Protein AF-A0AAW6CVE4-F1 (afdb_monomer_lite)

Structure (mmCIF, N/CA/C/O backbone):
data_AF-A0AAW6CVE4-F1
#
_entry.id   AF-A0AAW6CVE4-F1
#
loop_
_atom_site.group_PDB
_atom_site.id
_atom_site.type_symbol
_atom_site.label_atom_id
_atom_site.label_alt_id
_atom_site.label_comp_id
_atom_site.label_asym_id
_atom_site.label_entity_id
_atom_site.label_seq_id
_atom_site.pdbx_PDB_ins_code
_atom_site.Cartn_x
_atom_site.Cartn_y
_atom_site.Cartn_z
_atom_site.occupancy
_atom_site.B_iso_or_equiv
_atom_site.auth_seq_id
_atom_site.auth_comp_id
_atom_site.auth_asym_id
_atom_site.auth_atom_id
_atom_site.pdbx_PDB_model_num
ATOM 1 N N . MET A 1 1 ? -21.765 -7.295 -1.948 1.00 65.00 1 MET A N 1
ATOM 2 C CA . MET A 1 1 ? -21.259 -8.670 -1.696 1.00 65.00 1 MET A CA 1
ATOM 3 C C . MET A 1 1 ? -20.288 -8.748 -0.510 1.00 65.00 1 MET A C 1
ATOM 5 O O . MET A 1 1 ? -20.460 -9.654 0.289 1.00 65.00 1 MET A O 1
ATOM 9 N N . ARG A 1 2 ? -19.311 -7.832 -0.341 1.00 75.81 2 ARG A N 1
ATOM 10 C CA . ARG A 1 2 ? -18.410 -7.813 0.841 1.00 75.81 2 ARG A CA 1
ATOM 11 C C . ARG A 1 2 ? -19.082 -7.297 2.119 1.00 75.81 2 ARG A C 1
ATOM 13 O O . ARG A 1 2 ? -18.929 -7.910 3.165 1.00 75.81 2 ARG A O 1
ATOM 20 N N . GLU A 1 3 ? -19.896 -6.248 2.020 1.00 79.94 3 GLU A N 1
ATOM 21 C CA . GLU A 1 3 ? -20.663 -5.728 3.168 1.00 79.94 3 GLU A CA 1
ATOM 22 C C . GLU A 1 3 ? -21.633 -6.768 3.739 1.00 79.94 3 GLU A C 1
ATOM 24 O O . GLU A 1 3 ? -21.712 -6.953 4.947 1.00 79.94 3 GLU A O 1
ATOM 29 N N . ALA A 1 4 ? -22.265 -7.563 2.868 1.00 82.56 4 ALA A N 1
ATOM 30 C CA . ALA A 1 4 ? -23.086 -8.707 3.273 1.00 82.56 4 ALA A CA 1
ATOM 31 C C . ALA A 1 4 ? -22.291 -9.802 4.020 1.00 82.56 4 ALA A C 1
ATOM 33 O O . ALA A 1 4 ? -22.881 -10.619 4.716 1.00 82.56 4 ALA A O 1
ATOM 34 N N . LYS A 1 5 ? -20.957 -9.817 3.885 1.00 83.44 5 LYS A N 1
ATOM 35 C CA . LYS A 1 5 ? -20.029 -10.687 4.625 1.00 83.44 5 LYS A CA 1
ATOM 36 C C . LYS A 1 5 ? -19.427 -9.992 5.862 1.00 83.44 5 LYS A C 1
ATOM 38 O O . LYS A 1 5 ? -18.469 -10.505 6.428 1.00 83.44 5 LYS A O 1
ATOM 43 N N . GLY A 1 6 ? -19.953 -8.831 6.264 1.00 88.56 6 GLY A N 1
ATOM 44 C CA . GLY A 1 6 ? -19.532 -8.101 7.465 1.00 88.56 6 GLY A CA 1
ATOM 45 C C . GLY A 1 6 ? -18.353 -7.142 7.277 1.00 88.56 6 GLY A C 1
ATOM 46 O O . GLY A 1 6 ? -17.819 -6.647 8.267 1.00 88.56 6 GLY A O 1
ATOM 47 N N . PHE A 1 7 ? -17.931 -6.872 6.037 1.00 92.62 7 PHE A N 1
ATOM 48 C CA . PHE A 1 7 ? -16.883 -5.883 5.774 1.00 92.62 7 PHE A CA 1
ATOM 49 C C . PHE A 1 7 ? -17.436 -4.454 5.760 1.00 92.62 7 PHE A C 1
ATOM 51 O O . PHE A 1 7 ? -18.488 -4.203 5.182 1.00 92.62 7 PHE A O 1
ATOM 58 N N . SER A 1 8 ? -16.658 -3.509 6.277 1.00 94.31 8 SER A N 1
ATOM 59 C CA . SER A 1 8 ? -16.871 -2.070 6.102 1.00 94.31 8 SER A CA 1
ATOM 60 C C . SER A 1 8 ? -15.827 -1.484 5.156 1.00 94.31 8 SER A C 1
ATOM 62 O O . SER A 1 8 ? -14.675 -1.921 5.151 1.00 94.31 8 SER A O 1
ATOM 64 N N . THR A 1 9 ? -16.207 -0.461 4.394 1.00 95.00 9 THR A N 1
ATOM 65 C CA . THR A 1 9 ? -15.315 0.206 3.436 1.00 95.00 9 THR A CA 1
ATOM 66 C C . THR A 1 9 ? -14.840 1.555 3.970 1.00 95.00 9 THR A C 1
ATOM 68 O O . THR A 1 9 ? -15.631 2.335 4.497 1.00 95.00 9 THR A O 1
ATOM 71 N N . TYR A 1 10 ? -13.554 1.857 3.798 1.00 96.38 10 TYR A N 1
ATOM 72 C CA . TYR A 1 10 ? -12.996 3.196 3.994 1.00 96.38 10 TYR A CA 1
ATOM 73 C C . TYR A 1 10 ? -12.214 3.630 2.760 1.00 96.38 10 TYR A C 1
ATOM 75 O O . TYR A 1 10 ? -11.586 2.807 2.101 1.00 96.38 10 TYR A O 1
ATOM 83 N N . TYR A 1 11 ? -12.199 4.932 2.497 1.00 96.88 11 TYR A N 1
ATOM 84 C CA . TYR A 1 11 ? -11.327 5.540 1.500 1.00 96.88 11 TYR A CA 1
ATOM 85 C C . TYR A 1 11 ? -10.323 6.435 2.211 1.00 96.88 11 TYR A C 1
ATOM 87 O O . TYR A 1 11 ? -10.693 7.250 3.058 1.00 96.88 11 TYR A O 1
ATOM 95 N N . VAL A 1 12 ? -9.052 6.259 1.878 1.00 97.44 12 VAL A N 1
ATOM 96 C CA . VAL A 1 12 ? -7.938 7.058 2.391 1.00 97.44 12 VAL A CA 1
ATOM 97 C C . VAL A 1 12 ? -7.145 7.606 1.213 1.00 97.44 12 VAL A C 1
ATOM 99 O O . VAL A 1 12 ? -7.162 7.019 0.133 1.00 97.44 12 VAL A O 1
ATOM 102 N N . GLY A 1 13 ? -6.457 8.727 1.401 1.00 96.81 13 GLY A N 1
ATOM 103 C CA . GLY A 1 13 ? -5.679 9.354 0.340 1.00 96.81 13 GLY A CA 1
ATOM 104 C C . GLY A 1 13 ? -4.869 10.542 0.826 1.00 96.81 13 GLY A C 1
ATOM 105 O O . GLY A 1 13 ? -5.096 11.041 1.930 1.00 96.81 13 GLY A O 1
ATOM 106 N N . ILE A 1 14 ? -3.942 10.987 -0.016 1.00 97.38 14 ILE A N 1
ATOM 107 C CA . ILE A 1 14 ? -3.153 12.203 0.201 1.00 97.38 14 ILE A CA 1
ATOM 108 C C . ILE A 1 14 ? -3.742 13.295 -0.678 1.00 97.38 14 ILE A C 1
ATOM 110 O O . ILE A 1 14 ? -4.022 13.067 -1.859 1.00 97.38 14 ILE A O 1
ATOM 114 N N . LYS A 1 15 ? -3.920 14.477 -0.092 1.00 96.88 15 LYS A N 1
ATOM 115 C CA . LYS A 1 15 ? -4.211 15.704 -0.824 1.00 96.88 15 LYS A CA 1
ATOM 116 C C . LYS A 1 15 ? -2.996 16.613 -0.752 1.00 96.88 15 LYS A C 1
ATOM 118 O O . LYS A 1 15 ? -2.421 16.746 0.326 1.00 96.88 15 LYS A O 1
ATOM 123 N N . ASP A 1 16 ? -2.626 17.211 -1.876 1.00 94.75 16 ASP A N 1
ATOM 124 C CA . ASP A 1 16 ? -1.631 18.280 -1.889 1.00 94.75 16 ASP A CA 1
ATOM 125 C C . ASP A 1 16 ? -2.216 19.593 -1.336 1.00 94.75 16 ASP A C 1
ATOM 127 O O . ASP A 1 16 ? -3.400 19.680 -0.991 1.00 94.75 16 ASP A O 1
ATOM 131 N N . GLU A 1 17 ? -1.385 20.631 -1.255 1.00 95.00 17 GLU A N 1
ATOM 132 C CA . GLU A 1 17 ? -1.768 21.953 -0.743 1.00 95.00 17 GLU A CA 1
ATOM 133 C C . GLU A 1 17 ? -2.894 22.616 -1.554 1.00 95.00 17 GLU A C 1
ATOM 135 O O . GLU A 1 17 ? -3.666 23.407 -1.012 1.00 95.00 17 GLU A O 1
ATOM 140 N N . SER A 1 18 ? -3.034 22.265 -2.837 1.00 95.62 18 SER A N 1
ATOM 141 C CA . SER A 1 18 ? -4.118 22.745 -3.702 1.00 95.62 18 SER A CA 1
ATOM 142 C C . SER A 1 18 ? -5.441 21.999 -3.478 1.00 95.62 18 SER A C 1
ATOM 144 O O . SER A 1 18 ? -6.480 22.383 -4.017 1.00 95.62 18 SER A O 1
ATOM 146 N N . GLY A 1 19 ? -5.421 20.928 -2.677 1.00 95.44 19 GLY A N 1
ATOM 147 C CA . GLY A 1 19 ? -6.558 20.051 -2.415 1.00 95.44 19 GLY A CA 1
ATOM 148 C C . GLY A 1 19 ? -6.726 18.919 -3.433 1.00 95.44 19 GLY A C 1
ATOM 149 O O . GLY A 1 19 ? -7.692 18.153 -3.326 1.00 95.44 19 GLY A O 1
ATOM 150 N N . LYS A 1 20 ? -5.808 18.774 -4.397 1.00 96.25 20 LYS A N 1
ATOM 151 C CA . LYS A 1 20 ? -5.830 17.700 -5.397 1.00 96.25 20 LYS A CA 1
ATOM 152 C C . LYS A 1 20 ? -5.414 16.381 -4.748 1.00 96.25 20 LYS A C 1
ATOM 154 O O . LYS A 1 20 ? -4.448 16.320 -3.995 1.00 96.25 20 LYS A O 1
ATOM 159 N N . ILE A 1 21 ? -6.143 15.307 -5.054 1.00 96.25 21 ILE A N 1
ATOM 160 C CA . ILE A 1 21 ? -5.810 13.956 -4.587 1.00 96.25 21 ILE A CA 1
ATOM 161 C C . ILE A 1 21 ? -4.653 13.420 -5.432 1.00 96.25 21 ILE A C 1
ATOM 163 O O . ILE A 1 21 ? -4.788 13.305 -6.650 1.00 96.25 21 ILE A O 1
ATOM 167 N N . ILE A 1 22 ? -3.539 13.087 -4.783 1.00 96.00 22 ILE A N 1
ATOM 168 C CA . ILE A 1 22 ? -2.319 12.585 -5.442 1.00 96.00 22 ILE A CA 1
ATOM 169 C C . ILE A 1 22 ? -2.047 11.101 -5.162 1.00 96.00 22 ILE A C 1
ATOM 171 O O . ILE A 1 22 ? -1.233 10.488 -5.836 1.00 96.00 22 ILE A O 1
ATOM 175 N N . ALA A 1 23 ? -2.755 10.520 -4.195 1.00 96.81 23 ALA A N 1
ATOM 176 C CA . ALA A 1 23 ? -2.634 9.125 -3.788 1.00 96.81 23 ALA A CA 1
ATOM 177 C C . ALA A 1 23 ? -3.937 8.652 -3.143 1.00 96.81 23 ALA A C 1
ATOM 179 O O . ALA A 1 23 ? -4.649 9.454 -2.526 1.00 96.81 23 ALA A O 1
ATOM 180 N N . GLY A 1 24 ? -4.230 7.353 -3.209 1.00 97.00 24 GLY A N 1
ATOM 181 C CA . GLY A 1 24 ? -5.459 6.823 -2.623 1.00 97.00 24 GLY A CA 1
ATOM 182 C C . GLY A 1 24 ? -5.479 5.318 -2.404 1.00 97.00 24 GLY A C 1
ATOM 183 O O . GLY A 1 24 ? -4.729 4.565 -3.012 1.00 97.00 24 GLY A O 1
ATOM 184 N N . SER A 1 25 ? -6.367 4.857 -1.529 1.00 97.75 25 SER A N 1
ATOM 185 C CA . SER A 1 25 ? -6.668 3.437 -1.370 1.00 97.75 25 SER A CA 1
ATOM 186 C C . SER A 1 25 ? -8.080 3.224 -0.837 1.00 97.75 25 SER A C 1
ATOM 188 O O . SER A 1 25 ? -8.571 3.997 -0.009 1.00 97.75 25 SER A O 1
ATOM 190 N N . MET A 1 26 ? -8.716 2.145 -1.291 1.00 96.81 26 MET A N 1
ATOM 191 C CA . MET A 1 26 ? -9.914 1.599 -0.666 1.00 96.81 26 MET A CA 1
ATOM 192 C C . MET A 1 26 ? -9.499 0.509 0.324 1.00 96.81 26 MET A C 1
ATOM 194 O O . MET A 1 26 ? -8.784 -0.428 -0.026 1.00 96.81 26 MET A O 1
ATOM 198 N N . LEU A 1 27 ? -9.993 0.603 1.552 1.00 97.25 27 LEU A N 1
ATOM 199 C CA . LEU A 1 27 ? -9.744 -0.350 2.622 1.00 97.25 27 LEU A CA 1
ATOM 200 C C . LEU A 1 27 ? -11.018 -1.143 2.907 1.00 97.25 27 LEU A C 1
ATOM 202 O O . LEU A 1 27 ? -12.045 -0.566 3.259 1.00 97.25 27 LEU A O 1
ATOM 206 N N . SER A 1 28 ? -10.934 -2.465 2.800 1.00 95.81 28 SER A N 1
ATOM 207 C CA . SER A 1 28 ? -11.939 -3.397 3.314 1.00 95.81 28 SER A CA 1
ATOM 208 C C . SER A 1 28 ? -11.573 -3.796 4.739 1.00 95.81 28 SER A C 1
ATOM 210 O O . SER A 1 28 ? -10.510 -4.371 4.957 1.00 95.81 28 SER A O 1
ATOM 212 N N . VAL A 1 29 ? -12.448 -3.518 5.699 1.00 96.44 29 VAL A N 1
ATOM 213 C CA . VAL A 1 29 ? -12.225 -3.749 7.132 1.00 96.44 29 VAL A CA 1
ATOM 214 C C . VAL A 1 29 ? -13.193 -4.807 7.635 1.00 96.44 29 VAL A C 1
ATOM 216 O O . VAL A 1 29 ? -14.400 -4.627 7.527 1.00 96.44 29 VAL A O 1
ATOM 219 N N . LEU A 1 30 ? -12.675 -5.887 8.212 1.00 95.12 30 LEU A N 1
ATOM 220 C CA . LEU A 1 30 ? -13.459 -6.950 8.832 1.00 95.12 30 LEU A CA 1
ATOM 221 C C . LEU A 1 30 ? -13.234 -6.937 10.350 1.00 95.12 30 LEU A C 1
ATOM 223 O O . LEU A 1 30 ? -12.107 -7.183 10.792 1.00 95.12 30 LEU A O 1
ATOM 227 N N . PRO A 1 31 ? -14.270 -6.664 11.158 1.00 94.88 31 PRO A N 1
ATOM 228 C CA . PRO A 1 31 ? -14.209 -6.858 12.601 1.00 94.88 31 PRO A CA 1
ATOM 229 C C . PRO A 1 31 ? -14.018 -8.333 12.955 1.00 94.88 31 PRO A C 1
ATOM 231 O O . PRO A 1 31 ? -14.628 -9.213 12.350 1.00 94.88 31 PRO A O 1
ATOM 234 N N . ILE A 1 32 ? -13.193 -8.597 13.962 1.00 93.81 32 ILE A N 1
ATOM 235 C CA . ILE A 1 32 ? -12.953 -9.936 14.508 1.00 93.81 32 ILE A CA 1
ATOM 236 C C . ILE A 1 32 ? -13.081 -9.923 16.039 1.00 93.81 32 ILE A C 1
ATOM 238 O O . ILE A 1 32 ? -13.381 -8.898 16.653 1.00 93.81 32 ILE A O 1
ATOM 242 N N . PHE A 1 33 ? -12.875 -11.083 16.667 1.00 90.69 33 PHE A N 1
ATOM 243 C CA . PHE A 1 33 ? -12.954 -11.245 18.119 1.00 90.69 33 PHE A CA 1
ATOM 244 C C . PHE A 1 33 ? -12.015 -10.275 18.875 1.00 90.69 33 PHE A C 1
ATOM 246 O O . PHE A 1 33 ? -10.970 -9.876 18.361 1.00 90.69 33 PHE A O 1
ATOM 253 N N . MET A 1 34 ? -12.395 -9.891 20.101 1.00 88.06 34 MET A N 1
ATOM 254 C CA . MET A 1 34 ? -11.675 -8.932 20.967 1.00 88.06 34 MET A CA 1
ATOM 255 C C . MET A 1 34 ? -11.465 -7.528 20.369 1.00 88.06 34 MET A C 1
ATOM 257 O O . MET A 1 34 ? -10.418 -6.917 20.570 1.00 88.06 34 MET A O 1
ATOM 261 N N . ASN A 1 35 ? -12.463 -6.988 19.660 1.00 90.06 35 ASN A N 1
ATOM 262 C CA . ASN A 1 35 ? -12.435 -5.642 19.062 1.00 90.06 35 ASN A CA 1
ATOM 263 C C . ASN A 1 35 ? -11.292 -5.406 18.058 1.00 90.06 35 ASN A C 1
ATOM 265 O O . ASN A 1 35 ? -11.008 -4.251 17.733 1.00 90.06 35 ASN A O 1
ATOM 269 N N . GLY A 1 36 ? -10.635 -6.466 17.582 1.00 96.38 36 GLY A N 1
ATOM 270 C CA . GLY A 1 36 ? -9.616 -6.383 16.543 1.00 96.38 36 GLY A CA 1
ATOM 271 C C . GLY A 1 36 ? -10.230 -6.219 15.155 1.00 96.38 36 GLY A C 1
ATOM 272 O O . GLY A 1 36 ? -11.406 -6.521 14.935 1.00 96.38 36 GLY A O 1
ATOM 273 N N . THR A 1 37 ? -9.423 -5.778 14.193 1.00 97.38 37 THR A N 1
ATOM 274 C CA . THR A 1 37 ? -9.820 -5.733 12.781 1.00 97.38 37 THR A CA 1
ATOM 275 C C . THR A 1 37 ? -8.759 -6.328 11.858 1.00 97.38 37 THR A C 1
ATOM 277 O O . THR A 1 37 ? -7.553 -6.203 12.093 1.00 97.38 37 THR A O 1
ATOM 280 N N . LEU A 1 38 ? -9.224 -6.983 10.793 1.00 95.94 38 LEU A N 1
ATOM 281 C CA . LEU A 1 38 ? -8.420 -7.359 9.632 1.00 95.94 38 LEU A CA 1
ATOM 282 C C . LEU A 1 38 ? -8.694 -6.355 8.519 1.00 95.94 38 LEU A C 1
ATOM 284 O O . LEU A 1 38 ? -9.855 -6.057 8.232 1.00 95.94 38 LEU A O 1
ATOM 288 N N . VAL A 1 39 ? -7.646 -5.838 7.888 1.00 97.19 39 VAL A N 1
ATOM 289 C CA . VAL A 1 39 ? -7.779 -4.807 6.857 1.00 97.19 39 VAL A CA 1
ATOM 290 C C . VAL A 1 39 ? -7.085 -5.234 5.575 1.00 97.19 39 VAL A C 1
ATOM 292 O O . VAL A 1 39 ? -5.969 -5.745 5.598 1.00 97.19 39 VAL A O 1
ATOM 295 N N . GLN A 1 40 ? -7.756 -5.018 4.448 1.00 95.81 40 GLN A N 1
ATOM 296 C CA . GLN A 1 40 ? -7.247 -5.325 3.116 1.00 95.81 40 GLN A CA 1
ATOM 297 C C . GLN A 1 40 ? -7.307 -4.078 2.234 1.00 95.81 40 GLN A C 1
ATOM 299 O O . GLN A 1 40 ? -8.373 -3.477 2.096 1.00 95.81 40 GLN A O 1
ATOM 304 N N . ALA A 1 41 ? -6.184 -3.720 1.616 1.00 96.00 41 ALA A N 1
ATOM 305 C CA . ALA A 1 41 ? -6.124 -2.758 0.519 1.00 96.00 41 ALA A CA 1
ATOM 306 C C . ALA A 1 41 ? -5.985 -3.525 -0.803 1.00 96.00 41 ALA A C 1
ATOM 308 O O . ALA A 1 41 ? -4.879 -3.706 -1.304 1.00 96.00 41 ALA A O 1
ATOM 309 N N . LEU A 1 42 ? -7.109 -4.022 -1.325 1.00 91.62 42 LEU A N 1
ATOM 310 C CA . LEU A 1 42 ? -7.112 -4.852 -2.532 1.00 91.62 42 LEU A CA 1
ATOM 311 C C . LEU A 1 42 ? -6.719 -4.026 -3.764 1.00 91.62 42 LEU A C 1
ATOM 313 O O . LEU A 1 42 ? -7.342 -2.996 -4.022 1.00 91.62 42 LEU A O 1
ATOM 317 N N . ARG A 1 43 ? -5.702 -4.472 -4.511 1.00 92.69 43 ARG A N 1
ATOM 318 C CA . ARG A 1 43 ? -5.085 -3.765 -5.657 1.00 92.69 43 ARG A CA 1
ATOM 319 C C . ARG A 1 43 ? -4.564 -2.365 -5.334 1.00 92.69 43 ARG A C 1
ATOM 321 O O . ARG A 1 43 ? -4.266 -1.590 -6.240 1.00 92.69 43 ARG A O 1
ATOM 328 N N . GLY A 1 44 ? -4.420 -2.044 -4.054 1.00 94.06 44 GLY A N 1
ATOM 329 C CA . GLY A 1 44 ? -3.918 -0.764 -3.583 1.00 94.06 44 GLY A CA 1
ATOM 330 C C . GLY A 1 44 ? -2.808 -0.936 -2.549 1.00 94.06 44 GLY A C 1
ATOM 331 O O . GLY A 1 44 ? -2.466 -2.059 -2.173 1.00 94.06 44 GLY A O 1
ATOM 332 N N . PRO A 1 45 ? -2.270 0.175 -2.029 1.00 96.88 45 PRO A N 1
ATOM 333 C CA . PRO A 1 45 ? -2.574 1.567 -2.390 1.00 96.88 45 PRO A CA 1
ATOM 334 C C . PRO A 1 45 ? -2.198 1.970 -3.832 1.00 96.88 45 PRO A C 1
ATOM 336 O O . PRO A 1 45 ? -1.327 1.362 -4.444 1.00 96.88 45 PRO A O 1
ATOM 339 N N . LEU A 1 46 ? -2.866 2.996 -4.366 1.00 96.69 46 LEU A N 1
ATOM 340 C CA . LEU A 1 46 ? -2.546 3.653 -5.637 1.00 96.69 46 LEU A CA 1
ATOM 341 C C . LEU A 1 46 ? -1.596 4.820 -5.348 1.00 96.69 46 LEU A C 1
ATOM 343 O O . LEU A 1 46 ? -2.036 5.881 -4.894 1.00 96.69 46 LEU A O 1
ATOM 347 N N . LEU A 1 47 ? -0.305 4.578 -5.556 1.00 96.62 47 LEU A N 1
ATOM 348 C CA . LEU A 1 47 ? 0.807 5.484 -5.261 1.00 96.62 47 LEU A CA 1
ATOM 349 C C . LEU A 1 47 ? 1.762 5.518 -6.449 1.00 96.62 47 LEU A C 1
ATOM 351 O O . LEU A 1 47 ? 1.818 4.559 -7.224 1.00 96.62 47 LEU A O 1
ATOM 355 N N . ASP A 1 48 ? 2.558 6.577 -6.540 1.00 95.31 48 ASP A N 1
ATOM 356 C CA . ASP A 1 48 ? 3.793 6.524 -7.311 1.00 95.31 48 ASP A CA 1
ATOM 357 C C . ASP A 1 48 ? 4.856 5.778 -6.497 1.00 95.31 48 ASP A C 1
ATOM 359 O O . ASP A 1 48 ? 5.455 6.312 -5.569 1.00 95.31 48 ASP A O 1
ATOM 363 N N . TYR A 1 49 ? 5.079 4.509 -6.832 1.00 95.88 49 TYR A N 1
ATOM 364 C CA . TYR A 1 49 ? 6.038 3.662 -6.125 1.00 95.88 49 TYR A CA 1
ATOM 365 C C . TYR A 1 49 ? 7.508 3.974 -6.436 1.00 95.88 49 TYR A C 1
ATOM 367 O O . TYR A 1 49 ? 8.387 3.374 -5.814 1.00 95.88 49 TYR A O 1
ATOM 375 N N . LYS A 1 50 ? 7.785 4.894 -7.369 1.00 94.50 50 LYS A N 1
ATOM 376 C CA . LYS A 1 50 ? 9.128 5.451 -7.581 1.00 94.50 50 LYS A CA 1
ATOM 377 C C . LYS A 1 50 ? 9.417 6.638 -6.661 1.00 94.50 50 LYS A C 1
ATOM 379 O O . LYS A 1 50 ? 10.583 6.963 -6.452 1.00 94.50 50 LYS A O 1
ATOM 384 N N . ASP A 1 51 ? 8.383 7.228 -6.067 1.00 96.56 51 ASP A N 1
ATOM 385 C CA . ASP A 1 51 ? 8.488 8.267 -5.047 1.00 96.56 51 ASP A CA 1
ATOM 386 C C . ASP A 1 51 ? 8.491 7.630 -3.639 1.00 96.56 51 ASP A C 1
ATOM 388 O O . ASP A 1 51 ? 7.452 7.407 -3.011 1.00 96.56 51 ASP A O 1
ATOM 392 N N . GLU A 1 52 ? 9.687 7.294 -3.137 1.00 96.69 52 GLU A N 1
ATOM 393 C CA . GLU A 1 52 ? 9.870 6.679 -1.809 1.00 96.69 52 GLU A CA 1
ATOM 394 C C . GLU A 1 52 ? 9.323 7.566 -0.674 1.00 96.69 52 GLU A C 1
ATOM 396 O O . GLU A 1 52 ? 8.809 7.037 0.319 1.00 96.69 52 GLU A O 1
ATOM 401 N N . GLU A 1 53 ? 9.355 8.893 -0.823 1.00 97.00 53 GLU A N 1
ATOM 402 C CA . GLU A 1 53 ? 8.815 9.826 0.169 1.00 97.00 53 GLU A CA 1
ATOM 403 C C . GLU A 1 53 ? 7.287 9.751 0.216 1.00 97.00 53 GLU A C 1
ATOM 405 O O . GLU A 1 53 ? 6.715 9.591 1.298 1.00 97.00 53 GLU A O 1
ATOM 410 N N . GLN A 1 54 ? 6.618 9.767 -0.943 1.00 97.06 54 GLN A N 1
ATOM 411 C CA . GLN A 1 54 ? 5.163 9.615 -1.019 1.00 97.06 54 GLN A CA 1
ATOM 412 C C . GLN A 1 54 ? 4.702 8.274 -0.435 1.00 97.06 54 GLN A C 1
ATOM 414 O O . GLN A 1 54 ? 3.728 8.231 0.327 1.00 97.06 54 GLN A O 1
ATOM 419 N N . VAL A 1 55 ? 5.392 7.176 -0.763 1.00 98.06 55 VAL A N 1
ATOM 420 C CA . VAL A 1 55 ? 5.046 5.840 -0.252 1.00 98.06 55 VAL A CA 1
ATOM 421 C C . VAL A 1 55 ? 5.216 5.770 1.263 1.00 98.06 55 VAL A C 1
ATOM 423 O O . VAL A 1 55 ? 4.328 5.266 1.960 1.00 98.06 55 VAL A O 1
ATOM 426 N N . THR A 1 56 ? 6.327 6.297 1.779 1.00 98.25 56 THR A N 1
ATOM 427 C CA . THR A 1 56 ? 6.619 6.314 3.217 1.00 98.25 56 THR A CA 1
ATOM 428 C C . THR A 1 56 ? 5.597 7.166 3.966 1.00 98.25 56 THR A C 1
ATOM 430 O O . THR A 1 56 ? 4.989 6.690 4.926 1.00 98.25 56 THR A O 1
ATOM 433 N N . PHE A 1 57 ? 5.307 8.370 3.467 1.00 98.12 57 PHE A N 1
ATOM 434 C CA . PHE A 1 57 ? 4.301 9.261 4.041 1.00 98.12 57 PHE A CA 1
ATOM 435 C C . PHE A 1 57 ? 2.914 8.605 4.080 1.00 98.12 57 PHE A C 1
ATOM 437 O O . PHE A 1 57 ? 2.248 8.591 5.121 1.00 98.12 57 PHE A O 1
ATOM 444 N N . PHE A 1 58 ? 2.475 8.003 2.967 1.00 98.19 58 PHE A N 1
ATOM 445 C CA . PHE A 1 58 ? 1.198 7.293 2.926 1.00 98.19 58 PHE A CA 1
ATOM 446 C C . PHE A 1 58 ? 1.155 6.167 3.962 1.00 98.19 58 PHE A C 1
ATOM 448 O O . PHE A 1 58 ? 0.167 6.024 4.686 1.00 98.19 58 PHE A O 1
ATOM 455 N N . HIS A 1 59 ? 2.222 5.367 4.035 1.00 98.06 59 HIS A N 1
ATOM 456 C CA . HIS A 1 59 ? 2.328 4.244 4.955 1.00 98.06 59 HIS A CA 1
ATOM 457 C C . HIS A 1 59 ? 2.221 4.688 6.418 1.00 98.06 59 HIS A C 1
ATOM 459 O O . HIS A 1 59 ? 1.383 4.160 7.149 1.00 98.06 59 HIS A O 1
ATOM 465 N N . GLU A 1 60 ? 3.015 5.665 6.854 1.00 98.31 60 GLU A N 1
ATOM 466 C CA . GLU A 1 60 ? 3.037 6.114 8.252 1.00 98.31 60 GLU A CA 1
ATOM 467 C C . GLU A 1 60 ? 1.659 6.600 8.716 1.00 98.31 60 GLU A C 1
ATOM 469 O O . GLU A 1 60 ? 1.144 6.183 9.764 1.00 98.31 60 GLU A O 1
ATOM 474 N N . HIS A 1 61 ? 1.008 7.419 7.887 1.00 98.25 61 HIS A N 1
ATOM 475 C CA . HIS A 1 61 ? -0.331 7.927 8.162 1.00 98.25 61 HIS A CA 1
ATOM 476 C C . HIS A 1 61 ? -1.401 6.830 8.097 1.00 98.25 61 HIS A C 1
ATOM 478 O O . HIS A 1 61 ? -2.311 6.811 8.937 1.00 98.25 61 HIS A O 1
ATOM 484 N N . LEU A 1 62 ? -1.283 5.879 7.163 1.00 98.31 62 LEU A N 1
ATOM 485 C CA . LEU A 1 62 ? -2.160 4.711 7.105 1.00 98.31 62 LEU A CA 1
ATOM 486 C C . LEU A 1 62 ? -2.040 3.884 8.389 1.00 98.31 62 LEU A C 1
ATOM 488 O O . LEU A 1 62 ? -3.057 3.567 9.003 1.00 98.31 62 LEU A O 1
ATOM 492 N N . ILE A 1 63 ? -0.827 3.564 8.840 1.00 98.25 63 ILE A N 1
ATOM 493 C CA . ILE A 1 63 ? -0.617 2.787 10.067 1.00 98.25 63 ILE A CA 1
ATOM 494 C C . ILE A 1 63 ? -1.192 3.519 11.285 1.00 98.25 63 ILE A C 1
ATOM 496 O O . ILE A 1 63 ? -1.866 2.896 12.110 1.00 98.25 63 ILE A O 1
ATOM 500 N N . ALA A 1 64 ? -1.009 4.838 11.392 1.00 98.25 64 ALA A N 1
ATOM 501 C CA . ALA A 1 64 ? -1.618 5.632 12.460 1.00 98.25 64 ALA A CA 1
ATOM 502 C C . ALA A 1 64 ? -3.159 5.579 12.429 1.00 98.25 64 ALA A C 1
ATOM 504 O O . ALA A 1 64 ? -3.800 5.445 13.476 1.00 98.25 64 ALA A O 1
ATOM 505 N N . PHE A 1 65 ? -3.765 5.643 11.241 1.00 98.00 65 PHE A N 1
ATOM 506 C CA . PHE A 1 65 ? -5.210 5.487 11.057 1.00 98.00 65 PHE A CA 1
ATOM 507 C C . PHE A 1 65 ? -5.698 4.083 11.448 1.00 98.00 65 PHE A C 1
ATOM 509 O O . PHE A 1 65 ? -6.700 3.949 12.152 1.00 98.00 65 PHE A O 1
ATOM 516 N N . LEU A 1 66 ? -4.974 3.038 11.046 1.00 97.50 66 LEU A N 1
ATOM 517 C CA . LEU A 1 66 ? -5.328 1.643 11.308 1.00 97.50 66 LEU A CA 1
ATOM 518 C C . LEU A 1 66 ? -5.175 1.251 12.781 1.00 97.50 66 LEU A C 1
ATOM 520 O O . LEU A 1 66 ? -6.004 0.500 13.299 1.00 97.50 66 LEU A O 1
ATOM 524 N N . LYS A 1 67 ? -4.192 1.813 13.495 1.00 97.31 67 LYS A N 1
ATOM 525 C CA . LYS A 1 67 ? -4.053 1.640 14.952 1.00 97.31 67 LYS A CA 1
ATOM 526 C C . LYS A 1 67 ? -5.292 2.125 15.707 1.00 97.31 67 LYS A C 1
ATOM 528 O O . LYS A 1 67 ? -5.766 1.433 16.600 1.00 97.31 67 LYS A O 1
ATOM 533 N N . LYS A 1 68 ? -5.889 3.253 15.296 1.00 96.56 68 LYS A N 1
ATOM 534 C CA . LYS A 1 68 ? -7.153 3.767 15.869 1.00 96.56 68 LYS A CA 1
ATOM 535 C C . LYS A 1 68 ? -8.358 2.857 15.592 1.00 96.56 68 LYS A C 1
ATOM 537 O O . LYS A 1 68 ? -9.411 3.039 16.195 1.00 96.56 68 LYS A O 1
ATOM 542 N N . LYS A 1 69 ? -8.220 1.900 14.671 1.00 95.44 69 LYS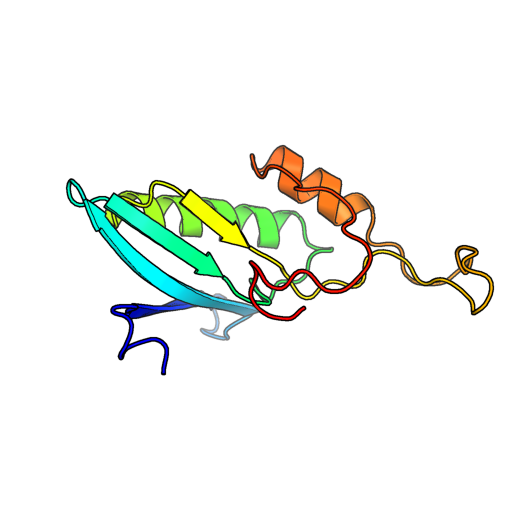 A N 1
ATOM 543 C CA . LYS A 1 69 ? -9.232 0.892 14.324 1.00 95.44 69 LYS A CA 1
ATOM 544 C C . LYS A 1 69 ? -8.902 -0.497 14.869 1.00 95.44 69 LYS A C 1
ATOM 546 O O . LYS A 1 69 ? -9.508 -1.468 14.422 1.00 95.44 69 LYS A O 1
ATOM 551 N N . ASN A 1 70 ? -7.947 -0.605 15.796 1.00 96.81 70 ASN A N 1
ATOM 552 C CA . ASN A 1 70 ? -7.481 -1.876 16.354 1.00 96.81 70 ASN A CA 1
ATOM 553 C C . ASN A 1 70 ? -7.101 -2.897 15.264 1.00 96.81 70 ASN A C 1
ATOM 555 O O . ASN A 1 70 ? -7.388 -4.089 15.380 1.00 96.81 70 ASN A O 1
ATOM 559 N N . CYS A 1 71 ? -6.503 -2.423 14.168 1.00 97.56 71 CYS A N 1
ATOM 560 C CA . CYS A 1 71 ? -6.055 -3.290 13.087 1.00 97.56 71 CYS A CA 1
ATOM 561 C C . CYS A 1 71 ? -4.915 -4.178 13.577 1.00 97.56 71 CYS A C 1
ATOM 563 O O . CYS A 1 71 ? -3.848 -3.677 13.932 1.00 97.56 71 CYS A O 1
ATOM 565 N N . ILE A 1 72 ? -5.133 -5.492 13.555 1.00 97.00 72 ILE A N 1
ATOM 566 C CA . ILE A 1 72 ? -4.115 -6.478 13.936 1.00 97.00 72 ILE A CA 1
ATOM 567 C C . ILE A 1 72 ? -3.338 -7.004 12.727 1.00 97.00 72 ILE A C 1
ATOM 569 O O . ILE A 1 72 ? -2.227 -7.503 12.873 1.00 97.00 72 ILE A O 1
ATOM 573 N N . TYR A 1 73 ? -3.923 -6.901 11.532 1.00 95.44 73 TYR A N 1
ATOM 574 C CA . TYR A 1 73 ? -3.329 -7.393 10.298 1.00 95.44 73 TYR A CA 1
ATOM 575 C C . TYR A 1 73 ? -3.793 -6.548 9.114 1.00 95.44 73 TYR A C 1
ATOM 577 O O . TYR A 1 73 ? -4.993 -6.431 8.855 1.00 95.44 73 TYR A O 1
ATOM 585 N N . LEU A 1 74 ? -2.819 -5.978 8.405 1.00 97.50 74 LEU A N 1
ATOM 586 C CA . LEU A 1 74 ? -3.003 -5.281 7.139 1.00 97.50 74 LEU A CA 1
ATOM 587 C C . LEU A 1 74 ? -2.431 -6.145 6.014 1.00 97.50 74 LEU A C 1
ATOM 589 O O . LEU A 1 74 ? -1.253 -6.499 6.041 1.00 97.50 74 LEU A O 1
ATOM 593 N N . HIS A 1 75 ? -3.250 -6.415 5.004 1.00 96.25 75 HIS A N 1
ATOM 594 C CA . HIS A 1 75 ? -2.834 -7.038 3.755 1.00 96.25 75 HIS A CA 1
ATOM 595 C C . HIS A 1 75 ? -2.940 -6.036 2.606 1.00 96.25 75 HIS A C 1
ATOM 597 O O . HIS A 1 75 ? -3.961 -5.355 2.475 1.00 96.25 75 HIS A O 1
ATOM 603 N N . ILE A 1 76 ? -1.903 -5.961 1.776 1.00 96.38 76 ILE A N 1
ATOM 604 C CA . ILE A 1 76 ? -1.879 -5.134 0.567 1.00 96.38 76 ILE A CA 1
ATOM 605 C C . ILE A 1 76 ? -1.360 -5.967 -0.604 1.00 96.38 76 ILE A C 1
ATOM 607 O O . ILE A 1 76 ? -0.475 -6.807 -0.429 1.00 96.38 76 ILE A O 1
ATOM 611 N N . ASP A 1 77 ? -1.887 -5.708 -1.790 1.00 94.38 77 ASP A N 1
ATOM 612 C CA . ASP A 1 77 ? -1.460 -6.309 -3.053 1.00 94.38 77 ASP A CA 1
ATOM 613 C C . ASP A 1 77 ? -1.477 -5.239 -4.159 1.00 94.38 77 ASP A C 1
ATOM 615 O O . ASP A 1 77 ? -2.277 -5.323 -5.097 1.00 94.38 77 ASP A O 1
ATOM 619 N N . PRO A 1 78 ? -0.622 -4.203 -4.034 1.00 95.50 78 PRO A N 1
ATOM 620 C CA . PRO A 1 78 ? -0.665 -3.033 -4.899 1.00 95.50 78 PRO A CA 1
ATOM 621 C C . PRO A 1 78 ? -0.466 -3.422 -6.358 1.00 95.50 78 PRO A C 1
ATOM 623 O O . PRO A 1 78 ? 0.300 -4.335 -6.678 1.00 95.50 78 PRO A O 1
ATOM 626 N N . TYR A 1 79 ? -1.160 -2.721 -7.251 1.00 93.56 79 TYR A N 1
ATOM 627 C CA . TYR A 1 79 ? -1.143 -3.037 -8.674 1.00 93.56 79 TYR A CA 1
ATOM 628 C C . TYR A 1 79 ? 0.104 -2.471 -9.368 1.00 93.56 79 TYR A C 1
ATOM 630 O O . TYR A 1 79 ? 0.033 -1.545 -10.170 1.00 93.56 79 TYR A O 1
ATOM 638 N N . VAL A 1 80 ? 1.262 -3.032 -9.013 1.00 94.38 80 VAL A N 1
ATOM 639 C CA . VAL A 1 80 ? 2.580 -2.658 -9.533 1.00 94.38 80 VAL A CA 1
ATOM 640 C C . VAL A 1 80 ? 3.170 -3.849 -10.291 1.00 94.38 80 VAL A C 1
ATOM 642 O O . VAL A 1 80 ? 3.449 -4.883 -9.676 1.00 94.38 80 VAL A O 1
ATOM 645 N N . PRO A 1 81 ? 3.373 -3.741 -11.615 1.00 93.19 81 PRO A N 1
ATOM 646 C CA . PRO A 1 81 ? 4.084 -4.755 -12.387 1.00 93.19 81 PRO A CA 1
ATOM 647 C C . PRO A 1 81 ? 5.500 -4.958 -11.837 1.00 93.19 81 PRO A C 1
ATOM 649 O O . PRO A 1 81 ? 6.203 -3.980 -11.623 1.00 93.19 81 PRO A O 1
ATOM 652 N N . TYR A 1 82 ? 5.933 -6.199 -11.602 1.00 94.12 82 TYR A N 1
ATOM 653 C CA . TYR A 1 82 ? 7.234 -6.481 -10.974 1.00 94.12 82 TYR A CA 1
ATOM 654 C C . TYR A 1 82 ? 8.413 -6.289 -11.941 1.00 94.12 82 TYR A C 1
ATOM 656 O O . TYR A 1 82 ? 9.240 -5.401 -11.753 1.00 94.12 82 TYR A O 1
ATOM 664 N N . VAL A 1 83 ? 8.478 -7.128 -12.975 1.00 95.12 83 VAL A N 1
ATOM 665 C CA . VAL A 1 83 ? 9.454 -7.067 -14.071 1.00 95.12 83 VAL A CA 1
ATOM 666 C C . VAL A 1 83 ? 8.861 -7.833 -15.265 1.00 95.12 83 VAL A C 1
ATOM 668 O O . VAL A 1 83 ? 8.232 -8.883 -15.047 1.00 95.12 83 VAL A O 1
ATOM 671 N N . PRO A 1 84 ? 8.973 -7.323 -16.500 1.00 95.62 84 PRO A N 1
ATOM 672 C CA . PRO A 1 84 ? 8.427 -7.993 -17.671 1.00 95.62 84 PRO A CA 1
ATOM 673 C C . PRO A 1 84 ? 9.226 -9.255 -17.999 1.00 95.62 84 PRO A C 1
ATOM 675 O O . PRO A 1 84 ? 10.442 -9.310 -17.812 1.00 95.62 84 PRO A O 1
ATOM 678 N N . HIS A 1 85 ? 8.520 -10.271 -18.490 1.00 94.81 85 HIS A N 1
ATOM 679 C CA . HIS A 1 85 ? 9.120 -11.495 -19.003 1.00 94.81 85 HIS A CA 1
ATOM 680 C C . HIS A 1 85 ? 8.584 -11.788 -20.406 1.00 94.81 85 HIS A C 1
ATOM 682 O O . HIS A 1 85 ? 7.431 -11.467 -20.706 1.00 94.81 85 HIS A O 1
ATOM 688 N N . ASP A 1 86 ? 9.418 -12.390 -21.249 1.00 95.62 86 ASP A N 1
ATOM 689 C CA . ASP A 1 86 ? 9.018 -12.896 -22.559 1.00 95.62 86 ASP A CA 1
ATOM 690 C C . ASP A 1 86 ? 8.174 -14.186 -22.445 1.00 95.62 86 ASP A C 1
ATOM 692 O O . ASP A 1 86 ? 7.868 -14.673 -21.351 1.00 95.62 86 ASP A O 1
ATOM 696 N N . LEU A 1 87 ? 7.769 -14.741 -23.593 1.00 95.44 87 LEU A N 1
ATOM 697 C CA . LEU A 1 87 ? 6.961 -15.967 -23.653 1.00 95.44 87 LEU A CA 1
ATOM 698 C C . LEU A 1 87 ? 7.695 -17.207 -23.120 1.00 95.44 87 LEU A C 1
ATOM 700 O O . LEU A 1 87 ? 7.040 -18.162 -22.703 1.00 95.44 87 LEU A O 1
ATOM 704 N N . ASP A 1 88 ? 9.026 -17.181 -23.111 1.00 96.00 88 ASP A N 1
ATOM 705 C CA . ASP A 1 88 ? 9.881 -18.252 -22.601 1.00 96.00 88 ASP A CA 1
ATOM 706 C C . ASP A 1 88 ? 10.184 -18.077 -21.100 1.00 96.00 88 ASP A C 1
ATOM 708 O O . ASP A 1 88 ? 10.780 -18.951 -20.466 1.00 96.00 88 ASP A O 1
ATOM 712 N N . GLY A 1 89 ? 9.726 -16.974 -20.501 1.00 92.38 89 GLY A N 1
ATOM 713 C CA . GLY A 1 89 ? 9.914 -16.660 -19.092 1.00 92.38 89 GLY A CA 1
ATOM 714 C C . GLY A 1 89 ? 11.272 -16.039 -18.769 1.00 92.38 89 GLY A C 1
ATOM 715 O O . GLY A 1 89 ? 11.676 -16.080 -17.606 1.00 92.38 89 GLY A O 1
ATOM 716 N N . ASN A 1 90 ? 11.977 -15.465 -19.747 1.00 95.81 90 ASN A N 1
ATOM 717 C CA . ASN A 1 90 ? 13.183 -14.672 -19.507 1.00 95.81 90 ASN A CA 1
ATOM 718 C C . ASN A 1 90 ? 12.815 -13.215 -19.239 1.00 95.81 90 ASN A C 1
ATOM 720 O O . ASN A 1 90 ? 11.859 -12.696 -19.809 1.00 95.81 90 ASN A O 1
ATOM 724 N N . VAL A 1 91 ? 13.590 -12.543 -18.389 1.00 95.62 91 VAL A N 1
ATOM 725 C CA . VAL A 1 91 ? 13.424 -11.106 -18.144 1.00 95.62 91 VAL A CA 1
ATOM 726 C C . VAL A 1 91 ? 13.686 -10.327 -19.434 1.00 95.62 91 VAL A C 1
ATOM 728 O O . VAL A 1 91 ? 14.679 -10.572 -20.119 1.00 95.62 91 VAL A O 1
ATOM 731 N N . VAL A 1 92 ? 12.804 -9.377 -19.750 1.00 95.62 92 VAL A N 1
ATOM 732 C CA . VAL A 1 92 ? 13.008 -8.447 -20.868 1.00 95.62 92 VAL A CA 1
ATOM 733 C C . VAL A 1 92 ? 13.890 -7.292 -20.394 1.00 95.62 92 VAL A C 1
ATOM 735 O O . VAL A 1 92 ? 13.491 -6.500 -19.543 1.00 95.62 92 VAL A O 1
ATOM 738 N N . GLU A 1 93 ? 15.098 -7.203 -20.942 1.00 92.94 93 GLU A N 1
ATOM 739 C CA . GLU A 1 93 ? 16.061 -6.146 -20.616 1.00 92.94 93 GLU A CA 1
ATOM 740 C C . GLU A 1 93 ? 15.679 -4.799 -21.257 1.00 92.94 93 GLU A C 1
ATOM 742 O O . GLU A 1 93 ? 15.16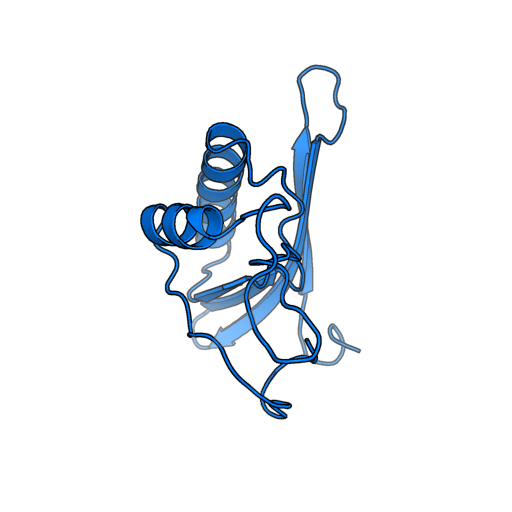2 -4.749 -22.374 1.00 92.94 93 GLU A O 1
ATOM 747 N N . GLY A 1 94 ? 15.987 -3.690 -20.574 1.00 90.31 94 GLY A N 1
ATOM 748 C CA . GLY A 1 94 ? 15.763 -2.327 -21.082 1.00 90.31 94 GLY A CA 1
ATOM 749 C C . GLY A 1 94 ? 14.338 -1.778 -20.924 1.00 90.31 94 GLY A C 1
ATOM 750 O O . GLY A 1 94 ? 14.066 -0.678 -21.401 1.00 90.31 94 GLY A O 1
ATOM 751 N N . ASP A 1 95 ? 13.452 -2.514 -20.252 1.00 92.44 95 ASP A N 1
ATOM 752 C CA . ASP A 1 95 ? 12.097 -2.081 -19.889 1.00 92.44 95 ASP A CA 1
ATOM 753 C C . ASP A 1 95 ? 12.023 -1.711 -18.386 1.00 92.44 95 ASP A C 1
ATOM 755 O O . ASP A 1 95 ? 13.051 -1.537 -17.722 1.00 92.44 95 ASP A O 1
ATOM 759 N N . PHE A 1 96 ? 10.822 -1.547 -17.827 1.00 92.19 96 PHE A N 1
ATOM 760 C CA . PHE A 1 96 ? 10.636 -1.206 -16.420 1.00 92.19 96 PHE A CA 1
ATOM 761 C C . PHE A 1 96 ? 11.147 -2.302 -15.472 1.00 92.19 96 PHE A C 1
ATOM 763 O O . PHE A 1 96 ? 10.946 -3.500 -15.669 1.00 92.19 96 PHE A O 1
ATOM 770 N N . ASP A 1 97 ? 11.730 -1.861 -14.360 1.00 94.44 97 ASP A N 1
ATOM 771 C CA . ASP A 1 97 ? 12.165 -2.714 -13.260 1.00 94.44 97 ASP A CA 1
ATOM 772 C C . ASP A 1 97 ? 11.644 -2.128 -11.943 1.00 94.44 97 ASP A C 1
ATOM 774 O O . ASP A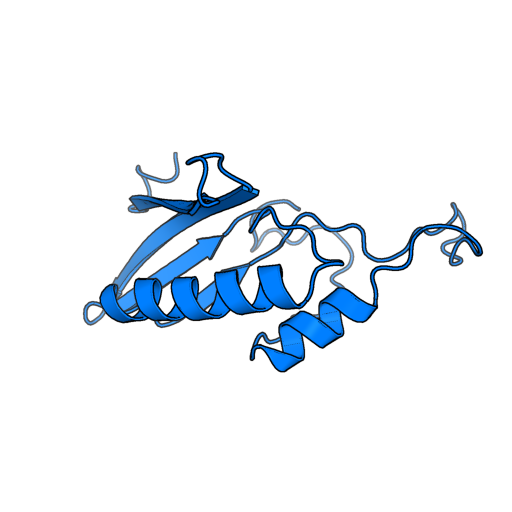 1 97 ? 12.043 -1.035 -11.530 1.00 94.44 97 ASP A O 1
ATOM 778 N N . ASN A 1 98 ? 10.717 -2.842 -11.300 1.00 95.56 98 ASN A N 1
ATOM 779 C CA . ASN A 1 98 ? 10.115 -2.454 -10.022 1.00 95.56 98 ASN A CA 1
ATOM 780 C C . ASN A 1 98 ? 10.507 -3.420 -8.893 1.00 95.56 98 ASN A C 1
ATOM 782 O O . ASN A 1 98 ? 9.779 -3.590 -7.909 1.00 95.56 98 ASN A O 1
ATOM 786 N N . ARG A 1 99 ? 11.653 -4.103 -9.019 1.00 94.94 99 ARG A N 1
ATOM 787 C CA . ARG A 1 99 ? 12.140 -5.020 -7.977 1.00 94.94 99 ARG A CA 1
ATOM 788 C C . ARG A 1 99 ? 12.451 -4.301 -6.664 1.00 94.94 99 ARG A C 1
ATOM 790 O O . ARG A 1 99 ? 12.309 -4.884 -5.585 1.00 94.94 99 ARG A O 1
ATOM 797 N N . ASP A 1 100 ? 12.832 -3.035 -6.762 1.00 95.62 100 ASP A N 1
ATOM 798 C CA . ASP A 1 100 ? 13.046 -2.095 -5.663 1.00 95.62 100 ASP A CA 1
ATOM 799 C C . ASP A 1 100 ? 11.803 -1.902 -4.783 1.00 95.62 100 ASP A C 1
ATOM 801 O O . ASP A 1 100 ? 11.938 -1.842 -3.560 1.00 95.62 100 ASP A O 1
ATOM 805 N N . VAL A 1 101 ? 10.598 -1.924 -5.359 1.00 96.81 101 VAL A N 1
ATOM 806 C CA . VAL A 1 101 ? 9.329 -1.755 -4.627 1.00 96.81 101 VAL A CA 1
ATOM 807 C C . VAL A 1 101 ? 9.153 -2.805 -3.530 1.00 96.81 101 VAL A C 1
ATOM 809 O O . VAL A 1 101 ? 8.716 -2.497 -2.419 1.00 96.81 101 VAL A O 1
ATOM 812 N N . VAL A 1 102 ? 9.554 -4.054 -3.790 1.00 96.56 102 VAL A N 1
ATOM 813 C CA . VAL A 1 102 ? 9.510 -5.122 -2.777 1.00 96.56 102 VAL A CA 1
ATOM 814 C C . VAL A 1 102 ? 10.441 -4.799 -1.608 1.00 96.56 102 VAL A C 1
ATOM 816 O O . VAL A 1 102 ? 10.098 -5.048 -0.451 1.00 96.56 102 VAL A O 1
ATOM 819 N N . SER A 1 103 ? 11.619 -4.246 -1.896 1.00 96.75 103 SER A N 1
ATOM 820 C CA . SER A 1 103 ? 12.589 -3.844 -0.877 1.00 96.75 103 SER A CA 1
ATOM 821 C C . SER A 1 103 ? 12.095 -2.638 -0.080 1.00 96.75 103 SER A C 1
ATOM 823 O O . SER A 1 103 ? 12.196 -2.653 1.145 1.00 96.75 103 SER A O 1
ATOM 825 N N . LEU A 1 104 ? 11.499 -1.644 -0.743 1.00 97.81 104 LEU A N 1
ATOM 826 C CA . LEU A 1 104 ? 10.866 -0.488 -0.109 1.00 97.81 104 LEU A CA 1
ATOM 827 C C . LEU A 1 104 ? 9.770 -0.918 0.875 1.00 97.81 104 LEU A C 1
ATOM 829 O O . LEU A 1 104 ? 9.819 -0.575 2.054 1.00 97.81 104 LEU A O 1
ATOM 833 N N . LEU A 1 105 ? 8.831 -1.759 0.439 1.00 97.94 105 LEU A N 1
ATOM 834 C CA . LEU A 1 105 ? 7.768 -2.258 1.315 1.00 97.94 105 LEU A CA 1
ATOM 835 C C . LEU A 1 105 ? 8.330 -3.075 2.491 1.00 97.94 105 LEU A C 1
ATOM 837 O O . LEU A 1 105 ? 7.863 -2.944 3.620 1.00 97.94 105 LEU A O 1
ATOM 841 N N . LYS A 1 106 ? 9.380 -3.877 2.284 1.00 97.94 106 LYS A N 1
ATOM 842 C CA . LYS A 1 106 ? 10.041 -4.584 3.394 1.00 97.94 106 LYS A CA 1
ATOM 843 C C . LYS A 1 106 ? 10.656 -3.629 4.422 1.00 97.94 106 LYS A C 1
ATOM 845 O O . LYS A 1 106 ? 10.532 -3.895 5.615 1.00 97.94 106 LYS A O 1
ATOM 850 N N . LYS A 1 107 ? 11.278 -2.524 3.989 1.00 98.00 107 LYS A N 1
ATOM 851 C CA . LYS A 1 107 ? 11.811 -1.488 4.899 1.00 98.00 107 LYS A CA 1
ATOM 852 C C . LYS A 1 107 ? 10.707 -0.861 5.758 1.00 98.00 107 LYS A C 1
ATOM 854 O O . LYS A 1 107 ? 10.932 -0.617 6.937 1.00 98.00 107 LYS A O 1
ATOM 859 N N . LEU A 1 108 ? 9.509 -0.684 5.197 1.00 98.12 108 LEU A N 1
ATOM 860 C CA . LEU A 1 108 ? 8.315 -0.188 5.900 1.00 98.12 108 LEU A CA 1
ATOM 861 C C . LEU A 1 108 ? 7.644 -1.249 6.801 1.00 98.12 108 LEU A C 1
ATOM 863 O O . LEU A 1 108 ? 6.576 -1.020 7.361 1.00 98.12 108 LEU A O 1
ATOM 867 N N . GLY A 1 109 ? 8.245 -2.433 6.952 1.00 97.81 109 GLY A N 1
ATOM 868 C CA . GLY A 1 109 ? 7.771 -3.479 7.860 1.00 97.81 109 GLY A CA 1
ATOM 869 C C . GLY A 1 109 ? 6.781 -4.475 7.250 1.00 97.81 109 GLY A C 1
ATOM 870 O O . GLY A 1 109 ? 6.257 -5.325 7.973 1.00 97.81 109 GLY A O 1
ATOM 871 N N . TYR A 1 110 ? 6.531 -4.429 5.937 1.00 97.88 110 TYR A N 1
ATOM 872 C CA . TYR A 1 110 ? 5.710 -5.444 5.273 1.00 97.88 110 TYR A CA 1
ATOM 873 C C . TYR A 1 110 ? 6.477 -6.758 5.089 1.00 97.88 110 TYR A C 1
ATOM 875 O O . TYR A 1 110 ? 7.658 -6.789 4.739 1.00 97.88 110 TYR A O 1
ATOM 883 N N . ARG A 1 111 ? 5.769 -7.883 5.238 1.00 97.44 111 ARG A N 1
ATOM 884 C CA . ARG A 1 111 ? 6.296 -9.212 4.912 1.00 97.44 111 ARG A CA 1
ATOM 885 C C . ARG A 1 111 ? 5.810 -9.644 3.532 1.00 97.44 111 ARG A C 1
ATOM 887 O O . ARG A 1 111 ? 4.627 -9.917 3.359 1.00 97.44 111 ARG A O 1
ATOM 894 N N . HIS A 1 112 ? 6.726 -9.767 2.572 1.00 95.81 112 HIS A N 1
ATOM 895 C CA . HIS A 1 112 ? 6.406 -10.339 1.261 1.00 95.81 112 HIS A CA 1
ATOM 896 C C . HIS A 1 112 ? 6.072 -11.831 1.393 1.00 95.81 112 HIS A C 1
ATOM 898 O O . HIS A 1 112 ? 6.834 -12.588 1.993 1.00 95.81 112 HIS A O 1
ATOM 904 N N . GLU A 1 113 ? 4.948 -12.257 0.821 1.00 92.06 113 GLU A N 1
ATOM 905 C CA . GLU A 1 113 ? 4.455 -13.638 0.930 1.00 92.06 113 GLU A CA 1
ATOM 906 C C . GLU A 1 113 ? 5.054 -14.592 -0.113 1.00 92.06 113 GLU A C 1
ATOM 908 O O . GLU A 1 113 ? 4.805 -15.794 -0.063 1.00 92.06 113 GLU A O 1
ATOM 913 N N . GLY A 1 114 ? 5.873 -14.072 -1.029 1.00 91.31 114 GLY A N 1
ATOM 914 C CA . GLY A 1 114 ? 6.532 -14.847 -2.075 1.00 91.31 114 GLY A CA 1
ATOM 915 C C . GLY A 1 114 ? 5.832 -14.760 -3.431 1.00 91.31 114 GLY A C 1
ATOM 916 O O . GLY A 1 114 ? 4.743 -14.205 -3.576 1.00 91.31 114 GLY A O 1
ATOM 917 N N . PHE A 1 115 ? 6.496 -15.311 -4.446 1.00 89.50 115 PHE A N 1
ATOM 918 C CA . PHE A 1 115 ? 6.015 -15.327 -5.826 1.00 89.50 115 PHE A CA 1
ATOM 919 C C . PHE A 1 115 ? 5.147 -16.566 -6.063 1.00 89.50 115 PHE A C 1
ATOM 921 O O . PHE A 1 115 ? 5.621 -17.592 -6.554 1.00 89.50 115 PHE A O 1
ATOM 928 N N . THR A 1 116 ? 3.879 -16.486 -5.654 1.00 84.50 116 THR A N 1
ATOM 929 C CA . THR A 1 116 ? 2.890 -17.549 -5.883 1.00 84.50 116 THR A CA 1
ATOM 930 C C . THR A 1 116 ? 2.716 -17.796 -7.382 1.00 84.50 116 THR A C 1
ATOM 932 O O . THR A 1 116 ? 2.560 -16.851 -8.153 1.00 84.50 116 THR A O 1
ATOM 935 N N . ARG A 1 117 ? 2.729 -19.068 -7.791 1.00 81.81 117 ARG A N 1
ATOM 936 C CA . ARG A 1 117 ? 2.455 -19.508 -9.167 1.00 81.81 117 ARG A CA 1
ATOM 937 C C . ARG A 1 117 ? 1.123 -20.256 -9.203 1.00 81.81 117 ARG A C 1
ATOM 939 O O . ARG A 1 117 ? 0.816 -20.987 -8.265 1.00 81.81 117 ARG A O 1
ATOM 946 N N . GLY A 1 118 ? 0.374 -20.111 -10.295 1.00 82.69 118 GLY A N 1
ATOM 947 C CA . GLY A 1 118 ? -0.953 -20.716 -10.446 1.00 82.69 118 GLY A CA 1
ATOM 948 C C . GLY A 1 118 ? -2.068 -19.932 -9.745 1.00 82.69 118 GLY A C 1
ATOM 949 O O . GLY A 1 118 ? -1.851 -18.830 -9.244 1.00 82.69 118 GLY A O 1
ATOM 950 N N . ILE A 1 119 ? -3.276 -20.500 -9.746 1.00 81.44 119 ILE A N 1
ATOM 951 C CA . ILE A 1 119 ? -4.465 -19.893 -9.135 1.00 81.44 119 ILE A CA 1
ATOM 952 C C . ILE A 1 119 ? -4.579 -20.373 -7.688 1.00 81.44 119 ILE A C 1
ATOM 954 O O . ILE A 1 119 ? -4.717 -21.569 -7.436 1.00 81.44 119 ILE A O 1
ATOM 958 N N . ASP A 1 120 ? -4.560 -19.434 -6.746 1.00 80.00 12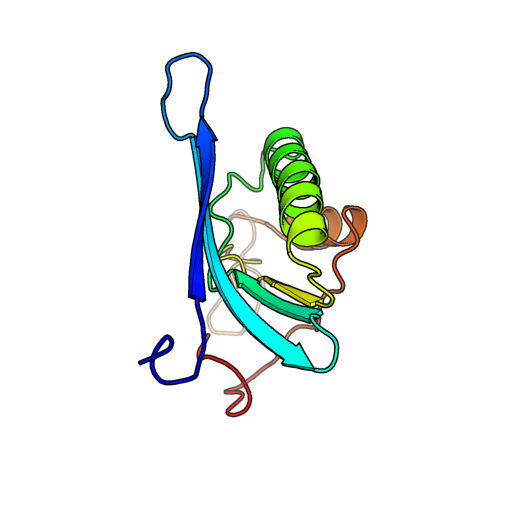0 ASP A N 1
ATOM 959 C CA . ASP A 1 120 ? -4.843 -19.707 -5.339 1.00 80.00 120 ASP A CA 1
ATOM 960 C C . ASP A 1 120 ? -6.330 -19.455 -5.048 1.00 80.00 120 ASP A C 1
ATOM 962 O O . ASP A 1 120 ? -6.784 -18.313 -5.016 1.00 80.00 120 ASP A O 1
ATOM 966 N N . LEU A 1 121 ? -7.089 -20.531 -4.825 1.00 82.00 121 LEU A N 1
ATOM 967 C CA . LEU A 1 121 ? -8.524 -20.468 -4.522 1.00 82.00 121 LEU A CA 1
ATOM 968 C C . LEU A 1 121 ? -8.828 -19.988 -3.093 1.00 82.00 121 LEU A C 1
ATOM 97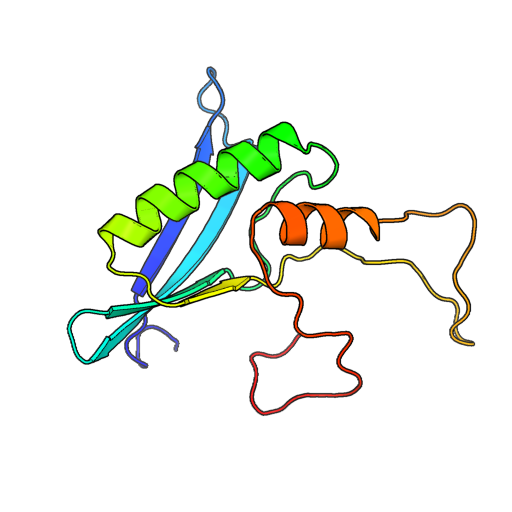0 O O . LEU A 1 121 ? -9.979 -19.693 -2.779 1.00 82.00 121 LEU A O 1
ATOM 974 N N . SER A 1 122 ? -7.822 -19.931 -2.216 1.00 77.88 122 SER A N 1
ATOM 975 C CA . SER A 1 122 ? -7.978 -19.449 -0.838 1.00 77.88 122 SER A CA 1
ATOM 976 C C . SER A 1 122 ? -7.898 -17.923 -0.723 1.00 77.88 122 SER A C 1
ATOM 978 O O . SER A 1 122 ? -8.107 -17.369 0.359 1.00 77.88 122 SER A O 1
ATOM 980 N N . ARG A 1 123 ? -7.599 -17.237 -1.832 1.00 71.06 123 ARG A N 1
ATOM 981 C CA . ARG A 1 123 ? -7.373 -15.792 -1.891 1.00 71.06 123 ARG A CA 1
ATOM 982 C C . ARG A 1 123 ? -8.330 -15.118 -2.860 1.00 71.06 123 ARG A C 1
ATOM 984 O O . ARG A 1 123 ? -8.937 -15.756 -3.715 1.00 71.06 123 ARG A O 1
ATOM 991 N N . GLU A 1 124 ? -8.457 -13.802 -2.711 1.00 71.12 124 GLU A N 1
ATOM 992 C CA . GLU A 1 124 ? -9.115 -12.995 -3.736 1.00 71.12 124 GLU A CA 1
ATOM 993 C C . GLU A 1 124 ? -8.351 -13.162 -5.064 1.00 71.12 124 GLU A C 1
ATOM 995 O O . GLU A 1 124 ? -7.112 -13.172 -5.044 1.00 71.12 124 GLU A O 1
ATOM 1000 N N . PRO A 1 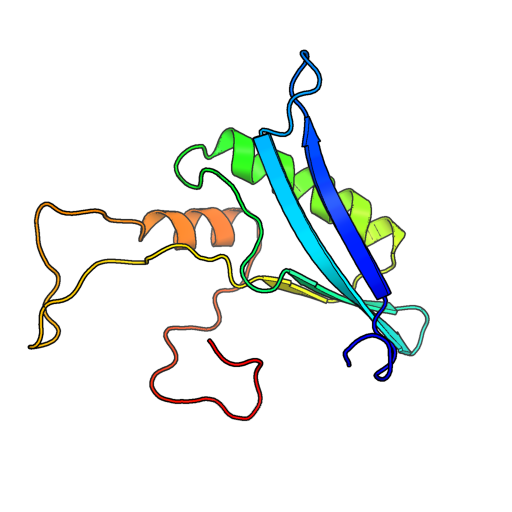125 ? -9.056 -13.312 -6.201 1.00 64.88 125 PRO A N 1
ATOM 1001 C CA . PRO A 1 125 ? -8.422 -13.461 -7.506 1.00 64.88 125 PRO A CA 1
ATOM 1002 C C . PRO A 1 125 ? -7.411 -12.341 -7.763 1.00 64.88 125 PRO A C 1
ATOM 1004 O O . PRO A 1 125 ? -7.686 -11.175 -7.458 1.00 64.88 125 PRO A O 1
ATOM 1007 N N . ARG A 1 126 ? -6.237 -12.705 -8.295 1.00 58.44 126 ARG A N 1
ATOM 1008 C CA . ARG A 1 126 ? -5.194 -11.750 -8.677 1.00 58.44 126 ARG A CA 1
ATOM 1009 C C . ARG A 1 126 ? -5.409 -11.198 -10.077 1.00 58.44 126 ARG A C 1
ATOM 1011 O O . ARG A 1 126 ? -5.569 -12.034 -10.987 1.00 58.44 126 ARG A O 1
#

Organism: NCBI:txid1323

Radius of gyration: 16.35 Å; chains: 1; bounding box: 39×44×45 Å

Foldseek 3Di:
DLVVVQWDKDKDFDADPVRDTQWIFIKTWHADPPQAIEIEREQDGGHDLVPLVGVLVRLVVVVVVNVVSNYPYYYYDHNDDAFDADPVGHTDPPDDHPVVSVVSVVVSVDDDPDDDDDADPVDDGD

InterPro domains:
  IPR003447 FemABX peptidyl transferase [PF02388] (1-126)
  IPR003447 FemABX peptidyl transferase [PS51191] (1-126)
  IPR016181 Acyl-CoA N-acyltransferase [SSF55729] (2-126)
  IPR050644 Peptidoglycan Glycine Bridge Synthesis [PTHR36174] (2-120)

Secondary structure (DSSP, 8-state):
--GGGT-EEEEEEEE-TTS-EEEEEEEEEEE-GGG-EEEEETT--B--TT-HHHHHHHHHHHHHHHHTTTEEEEEE--------B-TTS-B-TTS---HHHHHHHHHTT--------S--TTS---

pLDDT: mean 93.22, std 7.27, range [58.44, 98.31]

Sequence (126 aa):
MREAKGFSTYYVGIKDESGKIIAGSMLSVLPIFMNGTLVQALRGPLLDYKDEEQVTFFHEHLIAFLKKKNCIYLHIDPYVPYVPHDLDGNVVEGDFDNRDVVSLLKKLGYRHEGFTRGIDLSREPR